Protein AF-A0A843GQR1-F1 (afdb_monomer)

Sequence (154 aa):
MKENNWTDETVDSLSNCAFISICCNSEIKKNYIEEVKHETDEHWFSKPHLNVLNVDFDDVTENVLETKYGQAIGITIEQAQQIVDFIMDRYSKGVENWYIHCRAGRSRSAACGQFLIGYLKQFTDDVKDNDFIKDKTNSLVLKKLLEAYNVSCT

Secondary structure (DSSP, 8-state):
-GGGT--TTTGGG-TTEEEEEEE--HHHHHHHHHHH-------S-SS--TTEEEEE--S-SSSEEEETTEEEEPPPHHHHHHHHHHHHHHHHTT--EEEEEETTSSSHHHHHHHHHHHHHTTT-S-----GGGTTT--HHHHHHHHHHHHHHT-

pLDDT: mean 87.8, std 10.93, range [56.12, 98.12]

Foldseek 3Di:
DVVVVDALVCPQVPLQEAEEEEFEDPQLQVQCCVPPVDDHQDGRYPDDHLRYHYDYFDLDLDQWDQDPSGIGGHDDLVNLLVLLCSLVVSVVSNHDHYHYDGPVRQELSLLSVVLSLVVVVVPDPPRDDDPSSPPHYNPNSNVSNVVSNVVVVD

Mean predicted aligned error: 5.2 Å

Radius of gyration: 15.58 Å; Cα contacts (8 Å, |Δi|>4): 235; chains: 1; bounding box: 34×42×42 Å

Solvent-accessible surface area (backbone atoms only — not comparable to full-atom values): 8784 Å² total; per-residue (Å²): 98,78,90,71,64,62,39,76,91,43,48,77,76,43,70,50,39,38,36,39,34,39,27,51,34,73,58,35,45,52,45,44,41,74,75,64,75,55,83,83,75,63,64,86,52,90,62,94,45,94,46,48,46,80,47,70,36,28,94,50,78,44,66,65,44,86,47,101,47,43,67,39,38,18,67,47,59,68,57,22,35,53,52,45,52,51,50,55,55,43,46,77,67,60,40,79,42,79,48,63,34,30,89,84,60,38,27,64,23,16,14,54,49,51,51,49,52,61,56,50,54,77,79,41,85,87,67,76,84,59,79,76,31,74,86,42,40,33,61,45,51,36,50,33,36,54,54,31,46,59,62,76,74,109

Structure (mmCIF, N/CA/C/O backbone):
data_AF-A0A843GQR1-F1
#
_entry.id   AF-A0A843GQR1-F1
#
loop_
_atom_site.g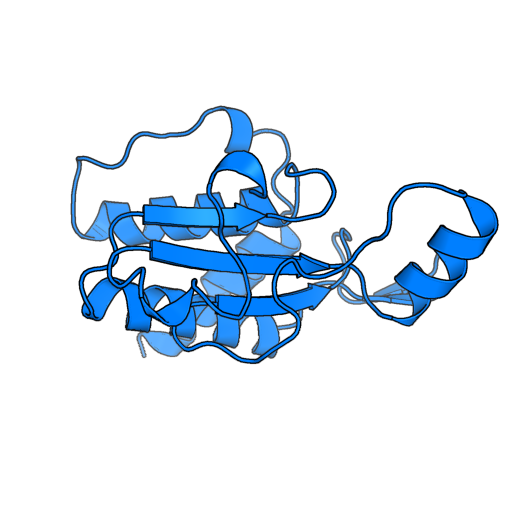roup_PDB
_atom_site.id
_atom_site.type_symbol
_atom_site.label_atom_id
_atom_site.label_alt_id
_atom_site.label_comp_id
_atom_site.label_asym_id
_atom_site.label_entity_id
_atom_site.label_seq_id
_atom_site.pdbx_PDB_ins_code
_atom_site.Cartn_x
_atom_site.Cartn_y
_atom_site.Cartn_z
_atom_site.occupancy
_atom_site.B_iso_or_equiv
_atom_site.auth_seq_id
_atom_site.auth_comp_id
_atom_site.auth_asym_id
_atom_site.auth_atom_id
_atom_site.pdbx_PDB_model_num
ATOM 1 N N . MET A 1 1 ? -5.327 -16.606 4.241 1.00 59.06 1 MET A N 1
ATOM 2 C CA . MET A 1 1 ? -6.425 -15.876 3.556 1.00 59.06 1 MET A CA 1
ATOM 3 C C . MET A 1 1 ? -7.581 -16.809 3.210 1.00 59.06 1 MET A C 1
ATOM 5 O O . MET A 1 1 ? -8.627 -16.658 3.822 1.00 59.06 1 MET A O 1
ATOM 9 N N . LYS A 1 2 ? -7.398 -17.825 2.342 1.00 58.09 2 LYS A N 1
ATOM 10 C CA . LYS A 1 2 ? -8.435 -18.852 2.073 1.00 58.09 2 LYS A CA 1
ATOM 11 C C . LYS A 1 2 ? -8.909 -19.579 3.339 1.00 58.09 2 LYS A C 1
ATOM 13 O O . LYS A 1 2 ? -10.094 -19.828 3.493 1.00 58.09 2 LYS A O 1
ATOM 18 N N . GLU A 1 3 ? -7.995 -19.818 4.276 1.00 70.12 3 GLU A N 1
ATOM 19 C CA . GLU A 1 3 ? -8.294 -20.408 5.592 1.00 70.12 3 GLU A CA 1
ATOM 20 C C . GLU A 1 3 ? -9.192 -19.526 6.479 1.00 70.12 3 GLU A C 1
ATOM 22 O O . GLU A 1 3 ? -9.879 -20.048 7.347 1.00 70.12 3 GLU A O 1
ATOM 27 N N . ASN A 1 4 ? -9.246 -18.212 6.222 1.00 79.81 4 ASN A N 1
ATOM 28 C CA . ASN A 1 4 ? -10.103 -17.266 6.947 1.00 79.81 4 ASN A CA 1
ATOM 29 C C . ASN A 1 4 ? -11.424 -16.968 6.211 1.00 79.81 4 ASN A C 1
ATOM 31 O O . ASN A 1 4 ? -12.201 -16.138 6.675 1.00 79.81 4 ASN A O 1
ATOM 35 N N . ASN A 1 5 ? -11.674 -17.600 5.055 1.00 86.06 5 ASN A N 1
ATOM 36 C CA . ASN A 1 5 ? -12.843 -17.351 4.202 1.00 86.06 5 ASN A CA 1
ATOM 37 C C . ASN A 1 5 ? -13.043 -15.864 3.821 1.00 86.06 5 ASN A C 1
ATOM 39 O O . ASN A 1 5 ? -14.172 -15.383 3.711 1.00 86.06 5 ASN A O 1
ATOM 43 N N . TRP A 1 6 ? -11.947 -15.117 3.645 1.00 90.75 6 TRP A N 1
ATOM 44 C CA . TRP A 1 6 ? -11.981 -13.734 3.160 1.00 90.75 6 TRP A CA 1
ATOM 45 C C . TRP A 1 6 ? -12.017 -13.731 1.632 1.00 90.75 6 TRP A C 1
ATOM 47 O O . TRP A 1 6 ? -11.072 -14.182 0.985 1.00 90.75 6 TRP A O 1
ATOM 57 N N . THR A 1 7 ? -13.135 -13.266 1.084 1.00 92.25 7 THR A N 1
ATOM 58 C CA . THR A 1 7 ? -13.494 -13.280 -0.343 1.00 92.25 7 THR A CA 1
ATOM 59 C C . THR A 1 7 ? -14.223 -11.984 -0.693 1.00 92.25 7 THR A C 1
ATOM 61 O O . THR A 1 7 ? -14.660 -11.276 0.218 1.00 92.25 7 THR A O 1
ATOM 64 N N . ASP A 1 8 ? -14.413 -11.700 -1.984 1.00 93.88 8 ASP A N 1
ATOM 65 C CA . ASP A 1 8 ? -15.230 -10.561 -2.428 1.00 93.88 8 ASP A CA 1
ATOM 66 C C . ASP A 1 8 ? -16.678 -10.642 -1.877 1.00 93.88 8 ASP A C 1
ATOM 68 O O . ASP A 1 8 ? -17.355 -9.635 -1.714 1.00 93.88 8 ASP A O 1
ATOM 72 N N . GLU A 1 9 ? -17.185 -11.833 -1.544 1.00 93.88 9 GLU A N 1
ATOM 73 C CA . GLU A 1 9 ? -18.537 -12.012 -0.997 1.00 93.88 9 GLU A CA 1
ATOM 74 C C . GLU A 1 9 ? -18.627 -11.776 0.518 1.00 93.88 9 GLU A C 1
ATOM 76 O O . GLU A 1 9 ? -19.720 -11.578 1.051 1.00 93.88 9 GLU A O 1
ATOM 81 N N . THR A 1 10 ? -17.502 -11.827 1.233 1.00 93.31 10 THR A N 1
ATOM 82 C CA . THR A 1 10 ? -17.482 -11.816 2.705 1.00 93.31 10 THR A CA 1
ATOM 83 C C . THR A 1 10 ? -16.795 -10.589 3.288 1.00 93.31 10 THR A C 1
ATOM 85 O O . THR A 1 10 ? -17.093 -10.217 4.424 1.00 93.31 10 THR A O 1
ATOM 88 N N . VAL A 1 11 ? -15.897 -9.941 2.545 1.00 94.12 11 VAL A N 1
ATOM 89 C CA . VAL A 1 11 ? -14.997 -8.919 3.092 1.00 94.12 11 VAL A CA 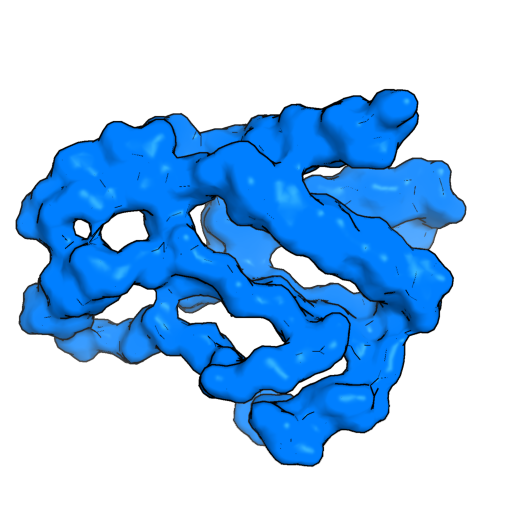1
ATOM 90 C C . VAL A 1 11 ? -15.723 -7.686 3.631 1.00 94.12 11 VAL A C 1
ATOM 92 O O . VAL A 1 11 ? -15.351 -7.202 4.698 1.00 94.12 11 VAL A O 1
ATOM 95 N N . ASP A 1 12 ? -16.816 -7.248 3.001 1.00 93.62 12 ASP A N 1
ATOM 96 C CA . ASP A 1 12 ? -17.591 -6.083 3.461 1.00 93.62 12 ASP A CA 1
ATOM 97 C C . ASP A 1 12 ? -18.255 -6.301 4.835 1.00 93.62 12 ASP A C 1
ATOM 99 O O . ASP A 1 12 ? -18.575 -5.340 5.534 1.00 93.62 12 ASP A O 1
ATOM 103 N N . SER A 1 13 ? -18.442 -7.558 5.259 1.00 92.50 13 SER A N 1
ATOM 104 C CA . SER A 1 13 ? -18.972 -7.886 6.592 1.00 92.50 13 SER A CA 1
ATOM 105 C C . SER A 1 13 ? -17.933 -7.746 7.714 1.00 92.50 13 SER A C 1
ATOM 107 O O . SER A 1 13 ? -18.288 -7.708 8.892 1.00 92.50 13 SER A O 1
ATOM 109 N N . LEU A 1 14 ? -16.646 -7.640 7.367 1.00 92.19 14 LEU A N 1
ATOM 110 C CA . LEU A 1 14 ? -15.534 -7.521 8.308 1.00 92.19 14 LEU A CA 1
ATOM 111 C C . LEU A 1 14 ? -15.312 -6.053 8.691 1.00 92.19 14 LEU A C 1
ATOM 113 O O . LEU A 1 14 ? -14.300 -5.446 8.339 1.00 92.19 14 LEU A O 1
ATOM 117 N N . SER A 1 15 ? -16.263 -5.470 9.420 1.00 89.06 15 SER A N 1
ATOM 118 C CA . SER A 1 15 ? -16.263 -4.035 9.743 1.00 89.06 15 SER A CA 1
ATOM 119 C C . SER A 1 15 ? -15.072 -3.573 10.591 1.00 89.06 15 SER A C 1
ATOM 121 O O . SER A 1 15 ? -14.743 -2.392 10.564 1.00 89.06 15 SER A O 1
ATOM 123 N N . ASN A 1 16 ? -14.421 -4.484 11.324 1.00 93.06 16 ASN A N 1
ATOM 124 C CA . ASN A 1 16 ? -13.235 -4.195 12.142 1.00 93.06 16 ASN A CA 1
ATOM 125 C C . ASN A 1 16 ? -11.902 -4.533 11.434 1.00 93.06 16 ASN A C 1
ATOM 127 O O . ASN A 1 16 ? -10.852 -4.624 12.074 1.00 93.06 16 ASN A O 1
ATOM 131 N N . CYS A 1 17 ? -11.936 -4.780 10.122 1.00 94.56 17 CYS A N 1
ATOM 132 C CA . CYS A 1 17 ? -10.756 -5.109 9.328 1.00 94.56 17 CYS A CA 1
ATOM 133 C C . CYS A 1 17 ? -10.613 -4.146 8.150 1.00 94.56 17 CYS A C 1
ATOM 135 O O . CYS A 1 17 ? -11.608 -3.821 7.506 1.00 94.56 17 CYS A O 1
ATOM 137 N N . ALA A 1 18 ? -9.379 -3.769 7.818 1.00 96.44 18 ALA A N 1
ATOM 138 C CA . ALA A 1 18 ? -9.041 -3.111 6.559 1.00 96.44 18 ALA A CA 1
ATOM 139 C C . ALA A 1 18 ? -7.870 -3.807 5.860 1.00 96.44 18 ALA A C 1
ATOM 141 O O . ALA A 1 18 ? -6.948 -4.324 6.500 1.00 96.44 18 ALA A O 1
ATOM 142 N N . PHE A 1 19 ? -7.908 -3.794 4.530 1.00 95.88 19 PHE A N 1
ATOM 143 C CA . PHE A 1 19 ? -6.967 -4.497 3.669 1.00 95.88 19 PHE A CA 1
ATOM 144 C C . PHE A 1 19 ? -6.308 -3.525 2.693 1.00 95.88 19 PHE A C 1
ATOM 146 O O . PHE A 1 19 ? -6.995 -2.747 2.039 1.00 95.88 19 PHE A O 1
ATOM 153 N N . ILE A 1 20 ? -4.984 -3.597 2.563 1.00 96.50 20 ILE A N 1
ATOM 154 C CA . ILE A 1 20 ? -4.231 -2.888 1.522 1.00 96.50 20 ILE A CA 1
ATOM 155 C C . ILE A 1 20 ? -3.482 -3.934 0.700 1.00 96.50 20 ILE A C 1
ATOM 157 O O . ILE A 1 20 ? -2.617 -4.649 1.216 1.00 96.50 20 ILE A O 1
ATOM 161 N N . SER A 1 21 ? -3.835 -4.023 -0.577 1.00 94.75 21 SER A N 1
ATOM 162 C CA . SER A 1 21 ? -3.296 -4.972 -1.539 1.00 94.75 21 SER A CA 1
ATOM 163 C C . SER A 1 21 ? -2.405 -4.268 -2.546 1.00 94.75 21 SER A C 1
ATOM 165 O O . SER A 1 21 ? -2.873 -3.416 -3.298 1.00 94.75 21 SER A O 1
ATOM 167 N N . ILE A 1 22 ? -1.121 -4.629 -2.556 1.00 94.94 22 ILE A N 1
ATOM 168 C CA . ILE A 1 22 ? -0.116 -4.007 -3.418 1.00 94.94 22 ILE A CA 1
ATOM 169 C C . ILE A 1 22 ? 0.404 -5.020 -4.436 1.00 94.94 22 ILE A C 1
ATOM 171 O O . ILE A 1 22 ? 1.093 -5.978 -4.063 1.00 94.94 22 ILE A O 1
ATOM 175 N N . CYS A 1 23 ? 0.152 -4.762 -5.715 1.00 93.38 23 CYS A N 1
ATOM 176 C CA . CYS A 1 23 ? 0.695 -5.540 -6.824 1.00 93.38 23 CYS A CA 1
ATOM 177 C C . CYS A 1 23 ? 1.650 -4.699 -7.681 1.00 93.38 23 CYS A C 1
ATOM 179 O O . CYS A 1 23 ? 1.771 -3.487 -7.522 1.00 93.38 23 CYS A O 1
ATOM 181 N N . CYS A 1 24 ? 2.447 -5.368 -8.507 1.00 91.00 24 CYS A N 1
ATOM 182 C CA . CYS A 1 24 ? 3.279 -4.747 -9.531 1.00 91.00 24 CYS A CA 1
ATOM 183 C C . CYS A 1 24 ? 2.411 -4.150 -10.641 1.00 91.00 24 CYS A C 1
ATOM 185 O O . CYS A 1 24 ? 1.276 -4.583 -10.871 1.00 91.00 24 CYS A O 1
ATOM 187 N N . ASN A 1 25 ? 2.986 -3.194 -11.369 1.00 90.19 25 ASN A N 1
ATOM 188 C CA . ASN A 1 25 ? 2.306 -2.582 -12.502 1.00 90.19 25 ASN A CA 1
ATOM 189 C C . ASN A 1 25 ? 2.017 -3.622 -13.607 1.00 90.19 25 ASN A C 1
ATOM 191 O O . ASN A 1 25 ? 2.645 -4.682 -13.668 1.00 90.19 25 ASN A O 1
ATOM 195 N N . SER A 1 26 ? 1.068 -3.324 -14.497 1.00 86.50 26 SER A N 1
ATOM 196 C CA . SER A 1 26 ? 0.604 -4.263 -15.527 1.00 86.50 26 SER A CA 1
ATOM 197 C C . SER A 1 26 ? 1.687 -4.704 -16.523 1.00 86.50 26 SER A C 1
ATOM 199 O O . SER A 1 26 ? 1.668 -5.856 -16.962 1.00 86.50 26 SER A O 1
ATOM 201 N N . GLU A 1 27 ? 2.638 -3.832 -16.859 1.00 86.75 27 GLU A N 1
ATOM 202 C CA . GLU A 1 27 ? 3.750 -4.122 -17.769 1.00 86.75 27 GLU A CA 1
ATOM 203 C C . GLU A 1 27 ? 4.737 -5.111 -17.139 1.00 86.75 27 GLU A C 1
ATOM 205 O O . GLU A 1 27 ? 4.978 -6.189 -17.692 1.00 86.75 27 GLU A O 1
ATOM 210 N N . ILE A 1 28 ? 5.231 -4.797 -15.937 1.00 87.38 28 ILE A N 1
ATOM 211 C CA . ILE A 1 28 ? 6.120 -5.677 -15.172 1.00 87.38 28 ILE A CA 1
ATOM 212 C C . ILE A 1 28 ? 5.424 -7.001 -14.870 1.00 87.38 28 ILE A C 1
ATOM 214 O O . ILE A 1 28 ? 6.022 -8.060 -15.051 1.00 87.38 28 ILE A O 1
ATOM 218 N N . LYS A 1 29 ? 4.153 -6.967 -14.454 1.00 85.25 29 LYS A N 1
ATOM 219 C CA . LYS A 1 29 ? 3.357 -8.163 -14.155 1.00 85.25 29 LYS A CA 1
ATOM 220 C C . LYS A 1 29 ? 3.304 -9.103 -15.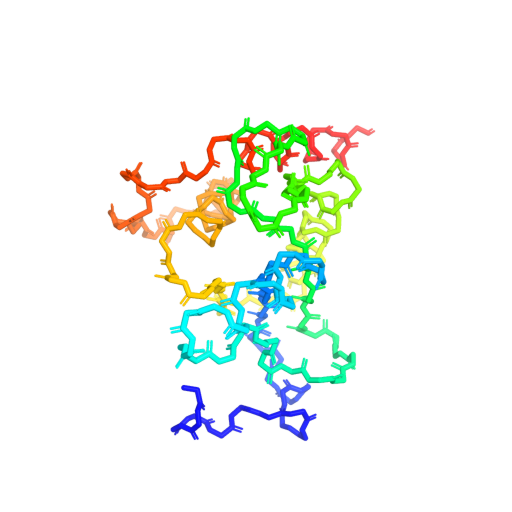356 1.00 85.25 29 LYS A C 1
ATOM 222 O O . LYS A 1 29 ? 3.600 -10.286 -15.206 1.00 85.25 29 LYS A O 1
ATOM 227 N N . LYS A 1 30 ? 3.000 -8.583 -16.548 1.00 82.81 30 LYS A N 1
ATOM 228 C CA . LYS A 1 30 ? 2.942 -9.380 -17.778 1.00 82.81 30 LYS A CA 1
ATOM 229 C C . LYS A 1 30 ? 4.296 -10.018 -18.106 1.00 82.81 30 LYS A C 1
ATOM 231 O O . LYS A 1 30 ? 4.388 -11.239 -18.218 1.00 82.81 30 LYS A O 1
ATOM 236 N N . ASN A 1 31 ? 5.347 -9.208 -18.199 1.00 80.75 31 ASN A N 1
ATOM 237 C CA . ASN A 1 31 ? 6.655 -9.666 -18.674 1.00 80.75 31 ASN A CA 1
ATOM 238 C C . ASN A 1 31 ? 7.363 -10.578 -17.657 1.00 80.75 31 ASN A C 1
ATOM 240 O O . ASN A 1 31 ? 8.037 -11.540 -18.025 1.00 80.75 31 ASN A O 1
ATOM 244 N N . TYR A 1 32 ? 7.178 -10.320 -16.360 1.00 74.44 32 TYR A N 1
ATOM 245 C CA . TYR A 1 32 ? 7.739 -11.150 -15.299 1.00 74.44 32 TYR A CA 1
ATOM 246 C C . TYR A 1 32 ? 7.038 -12.514 -15.195 1.00 74.44 32 TYR A C 1
ATOM 248 O O . TYR A 1 32 ? 7.709 -13.528 -15.002 1.00 74.44 32 TYR A O 1
ATOM 256 N N . ILE A 1 33 ? 5.705 -12.571 -15.330 1.00 69.44 33 ILE A N 1
ATOM 257 C CA . ILE A 1 33 ? 4.951 -13.839 -15.300 1.00 69.44 33 ILE A CA 1
ATOM 258 C C . ILE A 1 33 ? 5.358 -14.737 -16.475 1.00 69.44 33 ILE A C 1
ATOM 260 O O . ILE A 1 33 ? 5.580 -15.935 -16.277 1.00 69.44 33 ILE A O 1
ATOM 264 N N . GLU A 1 34 ? 5.507 -14.161 -17.671 1.00 65.50 34 GLU A N 1
ATOM 265 C CA . GLU A 1 34 ? 5.909 -14.889 -18.879 1.00 65.50 34 GLU A CA 1
ATOM 266 C C . GLU A 1 34 ? 7.311 -15.520 -18.750 1.00 65.50 34 GLU A C 1
ATOM 268 O O . GLU A 1 34 ? 7.503 -16.671 -19.150 1.00 65.50 34 GLU A O 1
ATOM 273 N N . GLU A 1 35 ? 8.281 -14.822 -18.142 1.00 62.50 35 GLU A N 1
ATOM 274 C CA . GLU A 1 35 ? 9.659 -15.325 -18.000 1.00 62.50 35 GLU A CA 1
ATOM 275 C C . GLU A 1 35 ? 9.849 -16.245 -16.779 1.00 62.50 35 GLU A C 1
ATOM 277 O O . GLU A 1 35 ? 10.576 -17.238 -16.854 1.00 62.50 35 GLU A O 1
ATOM 282 N N . VAL A 1 36 ? 9.214 -15.935 -15.642 1.00 62.47 36 VAL A N 1
ATOM 283 C CA . VAL A 1 36 ? 9.578 -16.519 -14.337 1.00 62.47 36 VAL A CA 1
ATOM 284 C C . VAL A 1 36 ? 8.645 -17.662 -13.900 1.00 62.47 36 VAL A C 1
ATOM 286 O O . VAL A 1 36 ? 8.973 -18.370 -12.952 1.00 62.47 36 VAL A O 1
ATOM 289 N N . LYS A 1 37 ? 7.519 -17.913 -14.595 1.00 57.69 37 LYS A N 1
ATOM 290 C CA . LYS A 1 37 ? 6.572 -19.033 -14.334 1.00 57.69 37 LYS A CA 1
ATOM 291 C C . LYS A 1 37 ? 6.159 -19.213 -12.858 1.00 57.69 37 LYS A C 1
ATOM 293 O O . LYS A 1 37 ? 5.810 -20.316 -12.437 1.00 57.69 37 LYS A O 1
ATOM 298 N N . HIS A 1 38 ? 6.220 -18.153 -12.058 1.00 57.75 38 HIS A N 1
ATOM 299 C CA . HIS A 1 38 ? 5.878 -18.171 -10.637 1.00 57.75 38 HIS A CA 1
ATOM 300 C C . HIS A 1 38 ? 4.494 -17.555 -10.393 1.00 57.75 38 HIS A C 1
ATOM 302 O O . HIS A 1 38 ? 3.971 -16.860 -11.259 1.00 57.75 38 HIS A O 1
ATOM 308 N N . GLU A 1 39 ? 3.931 -17.836 -9.208 1.00 63.09 39 GLU A N 1
ATOM 309 C CA . GLU A 1 39 ? 2.594 -17.429 -8.740 1.00 63.09 39 GLU A CA 1
ATOM 310 C C . GLU A 1 39 ? 2.172 -16.020 -9.165 1.00 63.09 39 GLU A C 1
ATOM 312 O O . GLU A 1 39 ? 2.982 -15.082 -9.165 1.00 63.09 39 GLU A O 1
ATOM 317 N N . THR A 1 40 ? 0.881 -15.911 -9.485 1.00 69.94 40 THR A N 1
ATOM 318 C CA . THR A 1 40 ? 0.221 -14.702 -9.964 1.00 69.94 40 THR A CA 1
ATOM 319 C C . THR A 1 40 ? 0.399 -13.553 -8.973 1.00 69.94 40 THR A C 1
ATOM 321 O O . THR A 1 40 ? 0.197 -13.690 -7.767 1.00 69.94 40 THR A O 1
ATOM 324 N N . ASP A 1 41 ? 0.812 -12.398 -9.489 1.00 81.94 41 ASP A N 1
ATOM 325 C CA . ASP A 1 41 ? 0.828 -11.143 -8.743 1.00 81.94 41 ASP A CA 1
ATOM 326 C C . ASP A 1 41 ? -0.547 -10.478 -8.868 1.00 81.94 41 ASP A C 1
ATOM 328 O O . ASP A 1 41 ? -0.743 -9.524 -9.617 1.00 81.94 41 ASP A O 1
ATOM 332 N N . GLU A 1 42 ? -1.542 -11.056 -8.208 1.00 87.88 42 GLU A N 1
ATOM 333 C CA . GLU A 1 42 ? -2.932 -10.604 -8.270 1.00 87.88 42 GLU A CA 1
ATOM 334 C C . GLU A 1 42 ? -3.396 -10.053 -6.926 1.00 87.88 42 GLU A C 1
ATOM 336 O O . 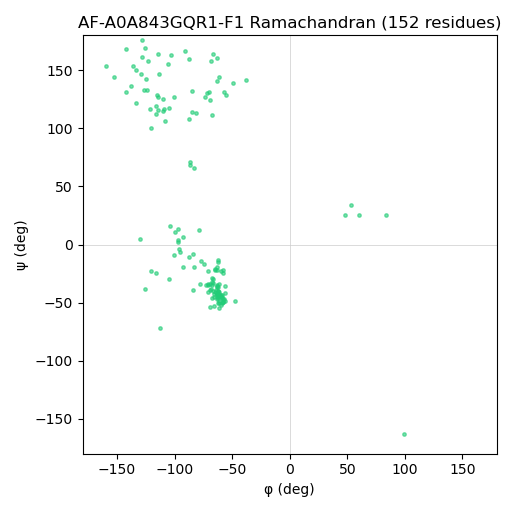GLU A 1 42 ? -2.998 -10.531 -5.857 1.00 87.88 42 GLU A O 1
ATOM 341 N N . HIS A 1 43 ? -4.269 -9.048 -6.991 1.00 91.25 43 HIS A N 1
ATOM 342 C CA . HIS A 1 43 ? -4.965 -8.571 -5.809 1.00 91.25 43 HIS A CA 1
ATOM 343 C C . HIS A 1 43 ? -5.821 -9.688 -5.222 1.00 91.25 43 HIS A C 1
ATOM 345 O O . HIS A 1 43 ? -6.415 -10.488 -5.944 1.00 91.25 43 HIS A O 1
ATOM 351 N N . TRP A 1 44 ? -5.911 -9.726 -3.894 1.00 86.56 44 TRP A N 1
ATOM 352 C CA . TRP A 1 44 ? -6.728 -10.727 -3.207 1.00 86.56 44 TRP A CA 1
ATOM 353 C C . TRP A 1 44 ? -8.225 -10.562 -3.453 1.00 86.56 44 TRP A C 1
ATOM 355 O O . TRP A 1 44 ? -8.949 -11.555 -3.434 1.00 86.56 44 TRP A O 1
ATOM 365 N N . PHE A 1 45 ? -8.661 -9.325 -3.673 1.00 91.56 45 PHE A N 1
ATOM 366 C CA . PHE A 1 45 ? -10.043 -8.965 -3.954 1.00 91.56 45 PHE A CA 1
ATOM 367 C C . PHE A 1 45 ? -10.110 -8.395 -5.361 1.00 91.56 45 PHE A C 1
ATOM 369 O O . PHE A 1 45 ? -9.323 -7.515 -5.722 1.00 91.56 45 PHE A O 1
ATOM 376 N N . SER A 1 46 ? -11.022 -8.932 -6.161 1.00 90.88 46 SER A N 1
ATOM 377 C CA . SER A 1 46 ? -11.182 -8.554 -7.564 1.00 90.88 46 SER A CA 1
ATOM 378 C C . SER A 1 46 ? -12.212 -7.442 -7.749 1.00 90.88 46 SER A C 1
ATOM 380 O O . SER A 1 46 ? -12.213 -6.764 -8.779 1.00 90.88 46 SER A O 1
ATOM 382 N N . LYS A 1 47 ? -13.081 -7.239 -6.753 1.00 93.38 47 LYS A N 1
ATOM 383 C CA . LYS A 1 47 ? -14.135 -6.228 -6.761 1.00 93.38 47 LYS A CA 1
ATOM 384 C C . LYS A 1 47 ? -13.771 -5.065 -5.827 1.00 93.38 47 LYS A C 1
ATOM 386 O O . LYS A 1 47 ? -12.971 -5.222 -4.905 1.00 93.38 47 LYS A O 1
ATOM 391 N N . PRO A 1 48 ? -14.328 -3.866 -6.067 1.00 93.75 48 PRO A N 1
ATOM 392 C CA . PRO A 1 48 ? -14.170 -2.752 -5.143 1.00 93.75 48 PRO A CA 1
ATOM 393 C C . PRO A 1 48 ? -14.962 -3.006 -3.851 1.00 93.75 48 PRO A C 1
ATOM 395 O O . PRO A 1 48 ? -16.154 -3.302 -3.910 1.00 93.75 48 PRO A O 1
ATOM 398 N N . HIS A 1 49 ? -14.311 -2.817 -2.701 1.00 95.88 49 HIS A N 1
ATOM 399 C CA . HIS A 1 49 ? -14.898 -2.971 -1.365 1.00 95.88 49 HIS A CA 1
ATOM 400 C C . HIS A 1 49 ? -14.534 -1.790 -0.474 1.00 95.88 49 HIS A C 1
ATOM 402 O O . HIS A 1 49 ? -13.466 -1.198 -0.612 1.00 95.88 49 HIS A O 1
ATOM 408 N N . LEU A 1 50 ? -15.408 -1.442 0.473 1.00 94.44 50 LEU A N 1
ATOM 409 C CA . LEU A 1 50 ? -15.202 -0.249 1.304 1.00 94.44 50 LEU A CA 1
ATOM 410 C C . LEU A 1 50 ? -14.003 -0.379 2.246 1.00 94.44 50 LEU A C 1
ATOM 412 O O . LEU A 1 50 ? -13.413 0.630 2.629 1.00 94.44 50 LEU A O 1
ATOM 416 N N . ASN A 1 51 ? -13.678 -1.600 2.661 1.00 96.56 51 ASN A N 1
ATOM 417 C CA . ASN A 1 51 ? -12.572 -1.908 3.558 1.00 96.56 51 ASN A CA 1
ATOM 418 C C . ASN A 1 51 ? -11.362 -2.521 2.839 1.00 96.56 51 ASN A C 1
ATOM 420 O O . ASN A 1 51 ? -10.475 -3.058 3.502 1.00 96.56 51 ASN A O 1
ATOM 424 N N . VAL A 1 52 ? -11.290 -2.405 1.511 1.00 96.88 52 VAL A N 1
ATOM 425 C CA . VAL A 1 52 ? -10.156 -2.876 0.712 1.00 96.88 52 VAL A CA 1
ATOM 426 C C . VAL A 1 52 ? -9.638 -1.748 -0.169 1.00 96.88 52 VAL A C 1
ATOM 428 O O . VAL A 1 52 ? -10.401 -1.106 -0.885 1.00 96.88 52 VAL A O 1
ATOM 431 N N . LEU A 1 53 ? -8.322 -1.558 -0.171 1.00 97.75 53 LEU A N 1
ATOM 432 C CA . LEU A 1 53 ? -7.621 -0.717 -1.130 1.00 97.75 53 LEU A CA 1
ATOM 433 C C . LEU A 1 53 ? -6.669 -1.571 -1.972 1.00 97.75 53 LEU A C 1
ATOM 435 O O . LEU A 1 53 ? -5.726 -2.157 -1.444 1.00 97.75 53 LEU A O 1
ATOM 439 N N . ASN A 1 54 ? -6.888 -1.590 -3.284 1.00 96.69 54 ASN A N 1
ATOM 440 C CA . ASN A 1 54 ? -5.983 -2.190 -4.263 1.00 96.69 54 ASN A CA 1
ATOM 441 C C . ASN A 1 54 ? -5.147 -1.086 -4.923 1.00 96.69 54 ASN A C 1
ATOM 443 O O . ASN A 1 54 ? -5.712 -0.115 -5.426 1.00 96.69 54 ASN A O 1
ATOM 447 N N . VAL A 1 55 ? -3.819 -1.224 -4.925 1.00 96.19 55 VAL A N 1
ATOM 448 C CA . VAL A 1 55 ? -2.893 -0.253 -5.532 1.00 96.19 55 VAL A CA 1
ATOM 449 C C . VAL A 1 55 ? -1.781 -0.979 -6.286 1.00 96.19 55 VAL A C 1
ATOM 451 O O . VAL A 1 55 ? -1.184 -1.917 -5.762 1.00 96.19 55 VAL A O 1
ATOM 454 N N . ASP A 1 56 ? -1.457 -0.505 -7.488 1.00 95.62 56 ASP A N 1
ATOM 455 C CA . ASP A 1 56 ? -0.420 -1.091 -8.341 1.00 95.62 56 ASP A CA 1
ATOM 456 C C . ASP A 1 56 ? 0.809 -0.182 -8.453 1.00 95.62 56 ASP A C 1
ATOM 458 O O . ASP A 1 56 ? 0.739 0.903 -9.027 1.00 95.62 56 ASP A O 1
ATOM 46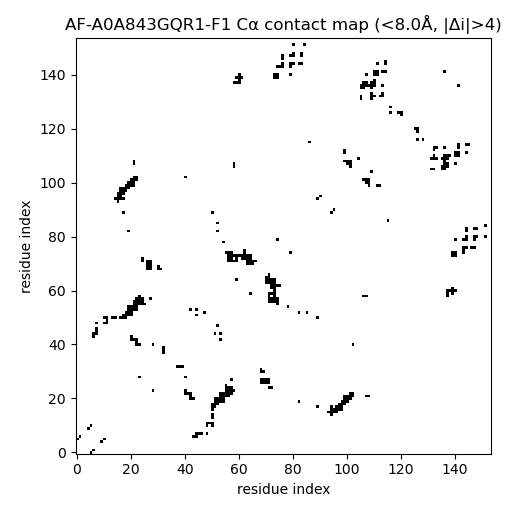2 N N . PHE A 1 57 ? 1.950 -0.630 -7.936 1.00 95.50 57 PHE A N 1
ATOM 463 C CA . PHE A 1 57 ? 3.260 -0.009 -8.153 1.00 95.50 57 PHE A CA 1
ATOM 464 C C . PHE A 1 57 ? 4.390 -1.002 -7.857 1.00 95.50 57 PHE A C 1
ATOM 466 O O . PHE A 1 57 ? 4.255 -1.934 -7.053 1.00 95.50 57 PHE A O 1
ATOM 473 N N . ASP A 1 58 ? 5.542 -0.801 -8.484 1.00 93.88 58 ASP A N 1
ATOM 474 C CA . ASP A 1 58 ? 6.667 -1.724 -8.399 1.00 93.88 58 ASP A CA 1
ATOM 475 C C . ASP A 1 58 ? 7.582 -1.450 -7.216 1.00 93.88 58 ASP A C 1
ATOM 477 O O . ASP A 1 58 ? 7.629 -0.370 -6.624 1.00 93.88 58 ASP A O 1
ATOM 481 N N . ASP A 1 59 ? 8.335 -2.485 -6.862 1.00 92.19 59 ASP A N 1
ATOM 482 C CA . ASP A 1 59 ? 9.281 -2.449 -5.759 1.00 92.19 59 ASP A CA 1
ATOM 483 C C . ASP A 1 59 ? 10.621 -1.844 -6.191 1.00 92.19 59 ASP A C 1
ATOM 485 O O . ASP A 1 59 ? 11.643 -2.523 -6.262 1.00 92.19 59 ASP A O 1
ATOM 489 N N . VAL A 1 60 ? 10.588 -0.557 -6.527 1.00 93.00 60 VAL A N 1
ATOM 490 C CA . VAL A 1 60 ? 11.752 0.227 -6.950 1.00 93.00 60 VAL A CA 1
ATOM 491 C C . VAL A 1 60 ? 11.941 1.441 -6.046 1.00 93.00 60 VAL A C 1
ATOM 493 O O . VAL A 1 60 ? 11.014 1.879 -5.364 1.00 93.00 60 VAL A O 1
ATOM 496 N N . THR A 1 61 ? 13.161 1.973 -6.005 1.00 91.62 61 THR A N 1
ATOM 497 C CA . THR A 1 61 ? 13.533 3.131 -5.171 1.00 91.62 61 THR A CA 1
ATOM 498 C C . THR A 1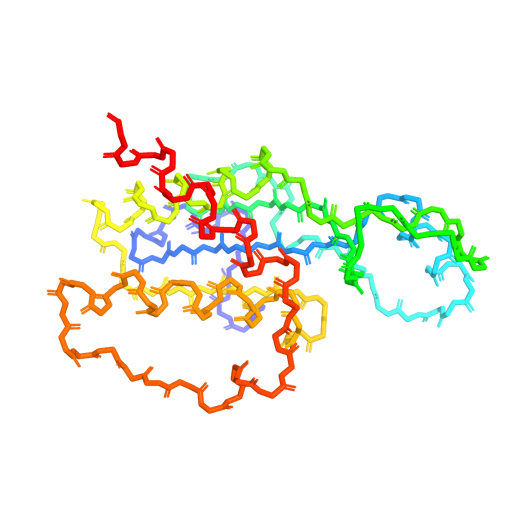 61 ? 13.504 4.457 -5.931 1.00 91.62 61 THR A C 1
ATOM 500 O O . THR A 1 61 ? 13.862 5.496 -5.381 1.00 91.62 61 THR A O 1
ATOM 503 N N . GLU A 1 62 ? 13.077 4.433 -7.191 1.00 93.38 62 GLU A N 1
ATOM 504 C CA . GLU A 1 62 ? 13.003 5.580 -8.096 1.00 93.38 62 GLU A CA 1
ATOM 505 C C . GLU A 1 62 ? 11.597 5.667 -8.705 1.00 93.38 62 GLU A C 1
ATOM 507 O O . GLU A 1 62 ? 10.842 4.699 -8.671 1.00 93.38 62 GLU A O 1
ATOM 512 N N . ASN A 1 63 ? 11.218 6.827 -9.252 1.00 94.06 63 ASN A N 1
ATOM 513 C CA . ASN A 1 63 ? 9.885 6.989 -9.852 1.00 94.06 63 ASN A CA 1
ATOM 514 C C . ASN A 1 63 ? 9.681 6.057 -11.050 1.00 94.06 63 ASN A C 1
ATOM 516 O O . ASN A 1 63 ? 8.598 5.511 -11.231 1.00 94.06 63 ASN A O 1
ATOM 520 N N . VAL A 1 64 ? 10.724 5.902 -11.862 1.00 95.25 64 VAL A N 1
ATOM 521 C CA . VAL A 1 64 ? 10.733 5.076 -13.063 1.00 95.25 64 VAL A CA 1
ATOM 522 C C . VAL A 1 64 ? 12.099 4.412 -13.156 1.00 95.25 64 VAL A C 1
ATOM 524 O O . VAL A 1 64 ? 13.115 5.092 -13.018 1.00 95.25 64 VAL A O 1
ATOM 527 N N . LEU A 1 65 ? 12.118 3.103 -13.387 1.00 93.81 65 LEU A N 1
ATOM 528 C CA . LEU A 1 65 ? 13.326 2.314 -13.582 1.00 93.81 65 LEU A CA 1
ATOM 529 C C . LEU A 1 65 ? 13.145 1.402 -14.795 1.00 93.81 65 LEU A C 1
ATOM 531 O O . LEU A 1 65 ? 12.257 0.553 -14.822 1.00 93.81 65 LEU A O 1
ATOM 535 N N . GLU A 1 66 ? 14.024 1.541 -15.781 1.00 93.75 66 GLU A N 1
ATOM 536 C CA . GLU A 1 66 ? 14.066 0.628 -16.921 1.00 93.75 66 GLU A CA 1
ATOM 537 C C . GLU A 1 66 ? 14.670 -0.714 -16.496 1.00 93.75 66 GLU A C 1
ATOM 539 O O . GLU A 1 66 ? 15.769 -0.778 -15.937 1.00 93.75 66 GLU A O 1
ATOM 544 N N . THR A 1 67 ? 13.958 -1.805 -16.765 1.00 88.31 67 THR A N 1
ATOM 545 C CA . THR A 1 67 ? 14.396 -3.164 -16.433 1.00 88.31 67 THR A CA 1
ATOM 546 C C . THR A 1 67 ? 14.379 -4.051 -17.673 1.00 88.31 67 THR A C 1
ATOM 548 O O . THR A 1 67 ? 13.786 -3.721 -18.698 1.00 88.31 67 THR A O 1
ATOM 551 N N . LYS A 1 68 ? 14.963 -5.250 -17.576 1.00 86.56 68 LYS A N 1
ATOM 552 C CA . LYS A 1 68 ? 14.821 -6.258 -18.641 1.00 86.56 68 LYS A CA 1
ATOM 553 C C . LYS A 1 68 ? 13.371 -6.723 -18.864 1.00 86.56 68 LYS A C 1
ATOM 555 O O . LYS A 1 68 ? 13.092 -7.338 -19.884 1.00 86.56 68 LYS A O 1
ATOM 560 N N . TYR A 1 69 ? 12.477 -6.431 -17.919 1.00 84.69 69 TYR A N 1
ATOM 561 C CA . TYR A 1 69 ? 11.052 -6.756 -17.954 1.00 84.69 69 TYR A CA 1
ATOM 562 C C . TYR A 1 69 ? 10.182 -5.565 -18.374 1.00 84.69 69 TYR A C 1
ATOM 564 O O . TYR A 1 69 ? 8.966 -5.643 -18.244 1.00 84.69 69 TYR A O 1
ATOM 572 N N . GLY A 1 70 ? 10.779 -4.472 -18.855 1.00 88.38 70 GLY A N 1
ATOM 573 C CA . GLY A 1 70 ? 10.073 -3.232 -19.172 1.00 88.38 70 GLY A CA 1
ATOM 574 C C . GLY A 1 70 ? 10.202 -2.184 -18.073 1.00 88.38 70 GLY A C 1
ATOM 575 O O . GLY A 1 70 ? 11.083 -2.271 -17.204 1.00 88.38 70 GLY A O 1
ATOM 576 N N . GLN A 1 71 ? 9.326 -1.188 -18.127 1.00 92.94 71 GLN A N 1
ATOM 577 C CA . GLN A 1 71 ? 9.377 -0.032 -17.247 1.00 92.94 71 GLN A CA 1
ATOM 578 C C . GLN A 1 71 ? 8.745 -0.341 -15.881 1.00 92.94 71 GLN A C 1
ATOM 580 O O . GLN A 1 71 ? 7.537 -0.551 -15.757 1.00 92.94 71 GLN A O 1
ATOM 585 N N . ALA A 1 72 ? 9.568 -0.351 -14.832 1.00 93.06 72 ALA A N 1
ATOM 586 C CA . ALA A 1 72 ? 9.101 -0.419 -13.454 1.00 93.06 72 ALA A CA 1
ATOM 587 C C . ALA A 1 72 ? 8.765 0.991 -12.953 1.00 93.06 72 ALA A C 1
ATOM 589 O O . ALA A 1 72 ? 9.551 1.925 -13.109 1.00 93.06 72 ALA A O 1
ATOM 590 N N . ILE A 1 73 ? 7.599 1.137 -12.337 1.00 95.31 73 ILE A N 1
ATOM 591 C CA . ILE A 1 73 ? 7.026 2.403 -11.894 1.00 95.31 73 ILE A CA 1
ATOM 592 C C . ILE A 1 73 ? 6.925 2.355 -10.374 1.00 95.31 73 ILE A C 1
ATOM 594 O O . ILE A 1 73 ? 6.158 1.576 -9.809 1.00 95.31 73 ILE A O 1
ATOM 598 N N . GLY A 1 74 ? 7.717 3.189 -9.704 1.00 95.69 74 GLY A N 1
ATOM 599 C CA . GLY A 1 74 ? 7.619 3.365 -8.261 1.00 95.69 74 GLY A CA 1
ATOM 600 C C . GLY A 1 74 ? 6.297 4.021 -7.872 1.00 95.69 74 GLY A C 1
ATOM 601 O O . GLY A 1 74 ? 5.615 4.624 -8.699 1.00 95.69 74 GLY A O 1
ATOM 602 N N . ILE A 1 75 ? 5.946 3.941 -6.588 1.00 97.88 75 ILE A N 1
ATOM 603 C CA . ILE A 1 75 ? 4.736 4.584 -6.059 1.00 97.88 75 ILE A CA 1
ATOM 604 C C . ILE A 1 75 ? 4.650 6.054 -6.500 1.00 97.88 75 ILE A C 1
ATOM 606 O O . ILE A 1 75 ? 5.650 6.771 -6.495 1.00 97.88 75 ILE A O 1
ATOM 610 N N . THR A 1 76 ? 3.470 6.530 -6.875 1.00 97.19 76 THR A N 1
ATOM 611 C CA . THR A 1 76 ? 3.209 7.950 -7.184 1.00 97.19 76 THR A CA 1
ATOM 612 C C . THR A 1 76 ? 2.743 8.715 -5.943 1.00 97.19 76 THR A C 1
ATOM 614 O O . THR A 1 76 ? 2.429 8.109 -4.918 1.00 97.19 76 THR A O 1
ATOM 617 N N . ILE A 1 77 ? 2.725 10.052 -5.989 1.00 97.00 77 ILE A N 1
ATOM 618 C CA . ILE A 1 77 ? 2.218 10.825 -4.842 1.00 97.00 77 ILE A CA 1
ATOM 619 C C . ILE A 1 77 ? 0.703 10.638 -4.691 1.00 97.00 77 ILE A C 1
ATOM 621 O O . ILE A 1 77 ? 0.206 10.531 -3.578 1.00 97.00 77 ILE A O 1
ATOM 625 N N . GLU A 1 78 ? -0.017 10.480 -5.799 1.00 97.00 78 GLU A N 1
ATOM 626 C CA . GLU A 1 78 ? -1.456 10.228 -5.836 1.00 97.00 78 GLU A CA 1
ATOM 627 C C . GLU A 1 78 ? -1.804 8.870 -5.215 1.00 97.00 78 GLU A C 1
ATOM 629 O O . GLU A 1 78 ? -2.754 8.757 -4.446 1.00 97.00 78 GLU A O 1
ATOM 634 N N . GLN A 1 79 ? -1.011 7.834 -5.492 1.00 97.69 79 GLN A N 1
ATOM 635 C CA . GLN A 1 79 ? -1.176 6.522 -4.857 1.00 97.69 79 GLN A CA 1
ATOM 636 C C . GLN A 1 79 ? -0.831 6.553 -3.368 1.00 97.69 79 GLN A C 1
ATOM 638 O O . GLN A 1 79 ? -1.510 5.918 -2.564 1.00 97.69 79 GLN A O 1
ATOM 643 N N . ALA A 1 80 ? 0.206 7.300 -2.982 1.00 98.00 80 ALA A N 1
ATOM 644 C CA . ALA A 1 80 ? 0.507 7.513 -1.571 1.00 98.00 80 ALA A CA 1
ATOM 645 C C . ALA A 1 80 ? -0.654 8.229 -0.862 1.00 98.00 80 ALA A C 1
ATOM 647 O O . ALA A 1 80 ? -1.052 7.798 0.217 1.00 98.00 80 ALA A O 1
ATOM 648 N N . GLN A 1 81 ? -1.244 9.243 -1.499 1.00 97.75 81 GLN A N 1
ATOM 649 C CA . GLN A 1 81 ? -2.426 9.946 -1.004 1.00 97.75 81 GLN A CA 1
ATOM 650 C C . GLN A 1 81 ? -3.613 8.993 -0.817 1.00 97.75 81 GLN A C 1
ATOM 652 O O . GLN A 1 81 ? -4.193 8.955 0.261 1.00 97.75 81 GLN A O 1
ATOM 657 N N . GLN A 1 82 ? -3.901 8.133 -1.800 1.00 97.81 82 GLN A N 1
ATOM 658 C CA . GLN A 1 82 ? -4.947 7.107 -1.682 1.00 97.81 82 GLN A CA 1
ATOM 659 C C . GLN A 1 82 ? -4.737 6.184 -0.474 1.00 97.81 82 GLN A C 1
ATOM 661 O O . GLN A 1 82 ? -5.694 5.858 0.226 1.00 97.81 82 GLN A O 1
ATOM 666 N N . ILE A 1 83 ? -3.494 5.765 -0.214 1.00 98.12 83 ILE A N 1
ATOM 667 C CA . ILE A 1 83 ? -3.163 4.913 0.936 1.00 98.12 83 ILE A CA 1
ATOM 668 C C . ILE A 1 83 ? -3.366 5.668 2.252 1.00 98.12 83 ILE A C 1
ATOM 670 O O . ILE A 1 83 ? -3.960 5.120 3.180 1.00 98.12 83 ILE A O 1
ATOM 674 N N . VAL A 1 84 ? -2.881 6.908 2.340 1.00 97.81 84 VAL A N 1
ATOM 675 C CA . VAL A 1 84 ? -3.013 7.748 3.538 1.00 97.81 84 VAL A CA 1
ATOM 676 C C . VAL A 1 84 ? -4.481 8.030 3.844 1.00 97.81 84 VAL A C 1
ATOM 678 O O . VAL A 1 84 ? -4.925 7.761 4.961 1.00 97.81 84 VAL A O 1
ATOM 681 N N . ASP A 1 85 ? -5.246 8.480 2.850 1.00 96.94 85 ASP A N 1
ATOM 682 C CA . ASP A 1 85 ? -6.673 8.776 2.991 1.00 96.94 85 ASP A CA 1
ATOM 683 C C . ASP A 1 85 ? -7.450 7.540 3.431 1.00 96.94 85 ASP A C 1
ATOM 685 O O . ASP A 1 85 ? -8.274 7.609 4.342 1.00 96.94 85 ASP A O 1
ATOM 689 N N . PHE A 1 86 ? -7.153 6.384 2.832 1.00 97.50 86 PHE A N 1
ATOM 690 C CA . PHE A 1 86 ? -7.770 5.122 3.219 1.00 97.50 86 PHE A CA 1
ATOM 691 C C . PHE A 1 86 ? -7.447 4.752 4.671 1.00 97.50 86 PHE A C 1
ATOM 693 O O . PHE A 1 86 ? -8.350 4.368 5.414 1.00 97.50 86 PHE A O 1
ATOM 700 N N . ILE A 1 87 ? -6.189 4.901 5.104 1.00 96.38 87 ILE A N 1
ATOM 701 C CA . ILE A 1 87 ? -5.789 4.631 6.490 1.00 96.38 87 ILE A CA 1
ATOM 702 C C . ILE A 1 87 ? -6.538 5.550 7.461 1.00 96.38 87 ILE A C 1
ATOM 704 O O . ILE A 1 87 ? -7.140 5.068 8.420 1.00 96.38 87 ILE A O 1
ATOM 708 N N . MET A 1 88 ? -6.540 6.857 7.203 1.00 94.88 88 MET A N 1
ATOM 709 C CA . MET A 1 88 ? -7.183 7.847 8.070 1.00 94.88 88 MET A CA 1
ATOM 710 C C . MET A 1 88 ? -8.697 7.632 8.142 1.00 94.88 88 MET A C 1
ATOM 712 O O . MET A 1 88 ? -9.274 7.588 9.231 1.00 94.88 88 MET A O 1
ATOM 716 N N . ASP A 1 89 ? -9.345 7.432 6.994 1.00 95.56 89 ASP A N 1
ATOM 717 C CA . ASP A 1 89 ? -10.783 7.195 6.912 1.00 95.56 89 ASP A CA 1
ATOM 718 C C . ASP A 1 89 ? -11.189 5.901 7.636 1.00 95.56 89 ASP A C 1
ATOM 720 O O . ASP A 1 89 ? -12.133 5.909 8.429 1.00 95.56 89 ASP A O 1
ATOM 724 N N . ARG A 1 90 ? -10.468 4.792 7.426 1.00 95.69 90 ARG A N 1
ATOM 725 C CA . ARG A 1 90 ? -10.772 3.512 8.088 1.00 95.69 90 ARG A CA 1
ATOM 726 C C . ARG A 1 90 ? -10.476 3.543 9.584 1.00 95.69 90 ARG A C 1
ATOM 728 O O . ARG A 1 90 ? -11.287 3.043 10.363 1.00 95.69 90 ARG A O 1
ATOM 735 N N . TYR A 1 91 ? -9.384 4.180 9.997 1.00 93.75 91 TYR A N 1
ATOM 736 C CA . TYR A 1 91 ? -9.086 4.392 11.411 1.00 93.75 91 TYR A CA 1
ATOM 737 C C . TYR A 1 91 ? -10.189 5.207 12.101 1.00 93.75 91 TYR A C 1
ATOM 739 O O . TYR A 1 91 ? -10.690 4.796 13.145 1.00 93.75 91 TYR A O 1
ATOM 747 N N . SER A 1 92 ? -10.661 6.296 11.477 1.00 93.06 92 SER A N 1
ATOM 748 C CA . SER A 1 92 ? -11.760 7.119 12.017 1.00 93.06 92 SER A CA 1
ATOM 749 C C . SER A 1 92 ? -13.078 6.350 12.205 1.00 93.06 92 SER A C 1
ATOM 751 O O . SER A 1 92 ? -13.913 6.731 13.024 1.00 93.06 92 SER A O 1
ATOM 753 N N . LYS A 1 93 ? -13.252 5.240 11.475 1.00 94.25 93 LYS A N 1
ATOM 754 C CA . LYS A 1 93 ? -14.405 4.329 11.557 1.00 94.25 93 LYS A CA 1
ATOM 755 C C . LYS A 1 93 ? -14.196 3.167 12.532 1.00 94.25 93 LYS A C 1
ATOM 757 O O . LYS A 1 93 ? -15.053 2.291 12.607 1.00 94.25 93 LYS A O 1
ATOM 762 N N . GLY A 1 94 ? -13.095 3.169 13.285 1.00 92.56 94 GLY A N 1
ATOM 763 C CA . GLY A 1 94 ? -12.820 2.199 14.342 1.00 92.56 94 GLY A CA 1
ATOM 764 C C . GLY A 1 94 ? -12.207 0.886 13.859 1.00 92.56 94 GLY A C 1
ATOM 765 O O . GLY A 1 94 ? -12.395 -0.128 14.519 1.00 92.56 94 GLY A O 1
ATOM 766 N N . VAL A 1 95 ? -11.507 0.870 12.718 1.00 93.62 95 VAL A N 1
ATOM 767 C CA . VAL A 1 95 ? -10.761 -0.325 12.291 1.00 93.62 95 VAL A CA 1
ATOM 768 C C . VAL A 1 95 ? -9.556 -0.568 13.200 1.00 93.62 95 VAL A C 1
ATOM 770 O O . VAL A 1 95 ? -8.657 0.268 13.301 1.00 93.62 95 VAL A O 1
ATOM 773 N N . GLU A 1 96 ? -9.493 -1.766 13.773 1.00 90.31 96 GLU A N 1
ATOM 774 C CA . GLU A 1 96 ? -8.399 -2.216 14.639 1.00 90.31 96 GLU A CA 1
ATOM 775 C C . GLU A 1 96 ? -7.464 -3.208 13.932 1.00 90.31 96 GLU A C 1
ATOM 777 O O . GLU A 1 96 ? -6.269 -3.255 14.228 1.00 90.31 96 GLU A O 1
ATOM 782 N N . ASN A 1 97 ? -7.978 -3.995 12.977 1.00 91.94 97 ASN A N 1
ATOM 783 C CA . ASN A 1 97 ? -7.210 -5.056 12.321 1.00 91.94 97 ASN A CA 1
ATOM 784 C C . ASN A 1 97 ? -6.786 -4.654 10.907 1.00 91.94 97 ASN A C 1
ATOM 786 O O . ASN A 1 97 ? -7.616 -4.467 10.016 1.00 91.94 97 ASN A O 1
ATOM 790 N N . TRP A 1 98 ? -5.476 -4.582 10.683 1.00 92.88 98 TRP A N 1
ATOM 791 C CA . TRP A 1 98 ? -4.897 -4.148 9.415 1.00 92.88 98 TRP A CA 1
ATOM 792 C C . TRP A 1 98 ? -4.146 -5.281 8.729 1.00 92.88 98 TRP A C 1
ATOM 794 O O . TRP A 1 98 ? -3.237 -5.884 9.300 1.00 92.88 98 TRP A O 1
ATOM 804 N N . TYR A 1 99 ? -4.492 -5.528 7.469 1.00 92.81 99 TYR A N 1
ATOM 805 C CA . TYR A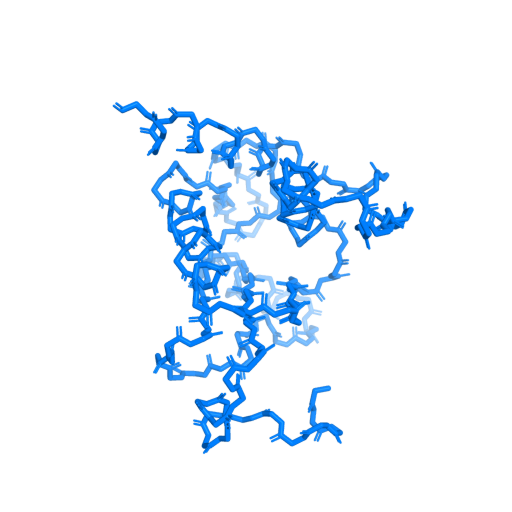 1 99 ? -3.860 -6.543 6.634 1.00 92.81 99 TYR A CA 1
ATOM 806 C C . TYR A 1 99 ? -3.260 -5.881 5.402 1.00 92.81 99 TYR A C 1
ATOM 808 O O . TYR A 1 99 ? -3.947 -5.570 4.433 1.00 92.81 99 TYR A O 1
ATOM 816 N N . ILE A 1 100 ? -1.952 -5.662 5.445 1.00 92.31 100 ILE A N 1
ATOM 817 C CA . ILE A 1 100 ? -1.208 -5.026 4.361 1.00 92.31 100 ILE A CA 1
ATOM 818 C C . ILE A 1 100 ? -0.330 -6.084 3.719 1.00 92.31 100 ILE A C 1
ATOM 820 O O . ILE A 1 100 ? 0.485 -6.713 4.398 1.00 92.31 100 ILE A O 1
ATOM 824 N N . HIS A 1 101 ? -0.453 -6.261 2.410 1.00 89.44 101 HIS A N 1
ATOM 825 C CA . HIS A 1 101 ? 0.397 -7.197 1.697 1.00 89.44 101 HIS A CA 1
ATOM 826 C C . HIS A 1 101 ? 0.918 -6.637 0.388 1.00 89.44 101 HIS A C 1
ATOM 828 O O . HIS A 1 101 ? 0.309 -5.804 -0.275 1.00 89.44 101 HIS A O 1
ATOM 834 N N . CYS A 1 102 ? 2.067 -7.174 0.018 1.00 89.62 102 CYS A N 1
ATOM 835 C CA . CYS A 1 102 ? 2.531 -7.230 -1.350 1.00 89.62 102 CYS A CA 1
ATOM 836 C C . CYS A 1 102 ? 2.912 -8.682 -1.637 1.00 89.62 102 CYS A C 1
ATOM 838 O O . CYS A 1 102 ? 2.916 -9.512 -0.723 1.00 89.62 102 CYS A O 1
ATOM 840 N N . ARG A 1 103 ? 3.300 -8.994 -2.872 1.00 83.56 103 ARG A N 1
ATOM 841 C CA . ARG A 1 103 ? 3.663 -10.363 -3.267 1.00 83.56 103 ARG A CA 1
ATOM 842 C C . ARG A 1 103 ? 4.627 -11.080 -2.309 1.00 83.56 103 ARG A C 1
ATOM 844 O O . ARG A 1 103 ? 4.374 -12.209 -1.916 1.00 83.56 103 ARG A O 1
ATOM 851 N N . ALA A 1 104 ? 5.723 -10.429 -1.914 1.00 79.75 104 ALA A N 1
ATOM 852 C CA . ALA A 1 104 ? 6.734 -11.023 -1.029 1.00 79.75 104 ALA A CA 1
ATOM 853 C C . ALA A 1 104 ? 6.539 -10.683 0.462 1.00 79.75 104 ALA A C 1
ATOM 855 O O . ALA A 1 104 ? 7.305 -11.167 1.294 1.00 79.75 104 ALA A O 1
ATOM 856 N N . GLY A 1 105 ? 5.586 -9.803 0.792 1.00 75.38 105 GLY A N 1
ATOM 857 C CA . GLY A 1 105 ? 5.306 -9.357 2.162 1.00 75.38 105 GLY A CA 1
ATOM 858 C C . GLY A 1 105 ? 6.468 -8.659 2.884 1.00 75.38 105 GLY A C 1
ATOM 859 O O . GLY A 1 105 ? 6.542 -8.737 4.105 1.00 75.38 105 GLY A O 1
ATOM 860 N N . ARG A 1 106 ? 7.417 -8.042 2.162 1.00 81.50 106 ARG A N 1
ATOM 861 C CA . ARG A 1 106 ? 8.701 -7.590 2.746 1.00 81.50 106 ARG A CA 1
ATOM 862 C C . ARG A 1 106 ? 9.060 -6.126 2.547 1.00 81.50 106 ARG A C 1
ATOM 864 O O . ARG A 1 106 ? 9.642 -5.559 3.454 1.00 81.50 106 ARG A O 1
ATOM 871 N N . SER A 1 107 ? 8.779 -5.546 1.382 1.00 90.25 107 SER A N 1
ATOM 872 C CA . SER A 1 107 ? 9.340 -4.238 1.013 1.00 90.25 107 SER A CA 1
ATOM 873 C C . SER A 1 107 ? 8.280 -3.144 0.935 1.00 90.25 107 SER A C 1
ATOM 875 O O . SER A 1 107 ? 8.149 -2.334 1.853 1.00 90.25 107 SER A O 1
ATOM 877 N N . ARG A 1 108 ? 7.431 -3.188 -0.097 1.00 93.50 108 ARG A N 1
ATOM 878 C CA . ARG A 1 108 ? 6.292 -2.267 -0.270 1.00 93.50 108 ARG A CA 1
ATOM 879 C C . ARG A 1 108 ? 5.314 -2.304 0.912 1.00 93.50 108 ARG A C 1
ATOM 881 O O . ARG A 1 108 ? 4.992 -1.269 1.484 1.00 93.50 108 ARG A O 1
ATOM 888 N N . SER A 1 109 ? 4.897 -3.502 1.329 1.00 91.94 109 SER A N 1
ATOM 889 C CA . SER A 1 109 ? 3.984 -3.672 2.467 1.00 91.94 109 SER A CA 1
ATOM 890 C C . SER A 1 109 ? 4.615 -3.289 3.805 1.00 91.94 109 SER A C 1
ATOM 892 O O . SER A 1 109 ? 3.909 -2.790 4.676 1.00 91.94 109 SER A O 1
ATOM 894 N N . ALA A 1 110 ? 5.930 -3.483 3.971 1.00 91.75 110 ALA A N 1
ATOM 895 C CA . ALA A 1 110 ? 6.640 -3.036 5.167 1.00 91.75 110 ALA A CA 1
ATOM 896 C C . ALA A 1 110 ? 6.642 -1.508 5.262 1.00 91.75 110 ALA A C 1
ATOM 898 O O . ALA A 1 110 ? 6.326 -0.980 6.320 1.00 91.75 110 ALA A O 1
ATOM 899 N N . ALA A 1 111 ? 6.874 -0.798 4.154 1.00 93.62 111 ALA A N 1
ATOM 900 C CA . ALA A 1 111 ? 6.793 0.661 4.125 1.00 93.62 111 ALA A CA 1
ATOM 901 C C . ALA A 1 111 ? 5.409 1.184 4.551 1.00 93.62 111 ALA A C 1
ATOM 903 O O . ALA A 1 111 ? 5.316 2.059 5.413 1.00 93.62 111 ALA A O 1
ATOM 904 N N . CYS A 1 112 ? 4.331 0.605 4.012 1.00 94.56 112 CYS A N 1
ATOM 905 C CA . CYS A 1 112 ? 2.962 0.941 4.414 1.00 94.56 112 CYS A CA 1
ATOM 906 C C . CYS A 1 112 ? 2.685 0.600 5.889 1.00 94.56 112 CYS A C 1
ATOM 908 O O . CYS A 1 112 ? 2.089 1.404 6.601 1.00 94.56 112 CYS A O 1
ATOM 910 N N . GLY A 1 113 ? 3.150 -0.557 6.373 1.00 92.62 113 GLY A N 1
ATOM 911 C CA . GLY A 1 113 ? 3.028 -0.943 7.782 1.00 92.62 113 GLY A CA 1
ATOM 912 C C . GLY A 1 113 ? 3.806 -0.023 8.725 1.00 92.62 113 GLY A C 1
ATOM 913 O O . GLY A 1 113 ? 3.304 0.335 9.787 1.00 92.62 113 GLY A O 1
ATOM 914 N N . GLN A 1 114 ? 5.001 0.417 8.324 1.00 92.25 114 GLN A N 1
ATOM 915 C CA . GLN A 1 114 ? 5.811 1.369 9.081 1.00 92.25 114 GLN A CA 1
ATOM 916 C C . GLN A 1 114 ? 5.111 2.720 9.205 1.00 92.25 114 GLN A C 1
ATOM 918 O O . GLN A 1 114 ? 5.062 3.285 10.297 1.00 92.25 114 GLN A O 1
ATOM 923 N N . PHE A 1 115 ? 4.555 3.216 8.097 1.00 94.19 115 PHE A N 1
ATOM 924 C CA . PHE A 1 115 ? 3.751 4.431 8.101 1.00 94.19 115 PHE A CA 1
ATOM 925 C C . PHE A 1 115 ? 2.540 4.290 9.033 1.00 94.19 115 PHE A C 1
ATOM 927 O O . PHE A 1 115 ? 2.359 5.129 9.911 1.00 94.19 115 PHE A O 1
ATOM 934 N N . LEU A 1 116 ? 1.764 3.207 8.903 1.00 93.50 116 LEU A N 1
ATOM 935 C CA . LEU A 1 116 ? 0.591 2.949 9.742 1.00 93.50 116 LEU A CA 1
ATOM 936 C C . LEU A 1 116 ? 0.947 2.923 11.235 1.00 93.50 116 LEU A C 1
ATOM 938 O O . LEU A 1 116 ? 0.283 3.581 12.028 1.00 93.50 116 LEU A O 1
ATOM 942 N N . ILE A 1 117 ? 2.008 2.213 11.628 1.00 91.25 117 ILE A N 1
ATOM 943 C CA . ILE A 1 117 ? 2.471 2.180 13.025 1.00 91.25 117 ILE A CA 1
ATOM 944 C C . ILE A 1 117 ? 2.826 3.589 13.511 1.00 91.25 117 ILE A C 1
ATOM 946 O O . ILE A 1 117 ? 2.423 3.978 14.605 1.00 91.25 117 ILE A O 1
ATOM 950 N N . GLY A 1 118 ? 3.556 4.363 12.702 1.00 91.06 118 GLY A N 1
ATOM 951 C CA . GLY A 1 118 ? 3.899 5.749 13.027 1.00 91.06 118 GLY A CA 1
ATOM 952 C C . GLY A 1 118 ? 2.675 6.660 13.154 1.00 91.06 118 GLY A C 1
ATOM 953 O O . GLY A 1 118 ? 2.643 7.522 14.028 1.00 91.06 118 GLY A O 1
ATOM 954 N N . TYR A 1 119 ? 1.651 6.450 12.324 1.00 90.06 119 TYR A N 1
ATOM 955 C CA . TYR A 1 119 ? 0.372 7.148 12.419 1.00 90.06 119 TYR A CA 1
ATOM 956 C C . TYR A 1 119 ? -0.373 6.793 13.713 1.00 90.06 119 TYR A C 1
ATOM 958 O O . TYR A 1 119 ? -0.704 7.680 14.494 1.00 90.06 119 TYR A O 1
ATOM 966 N N . LEU A 1 120 ? -0.565 5.501 13.997 1.00 88.81 120 LEU A N 1
ATOM 967 C CA . LEU A 1 120 ? -1.307 5.028 15.172 1.00 88.81 120 LEU A CA 1
ATOM 968 C C . LEU A 1 120 ? -0.640 5.422 16.500 1.00 88.81 120 LEU A C 1
ATOM 970 O O . LEU A 1 120 ? -1.335 5.77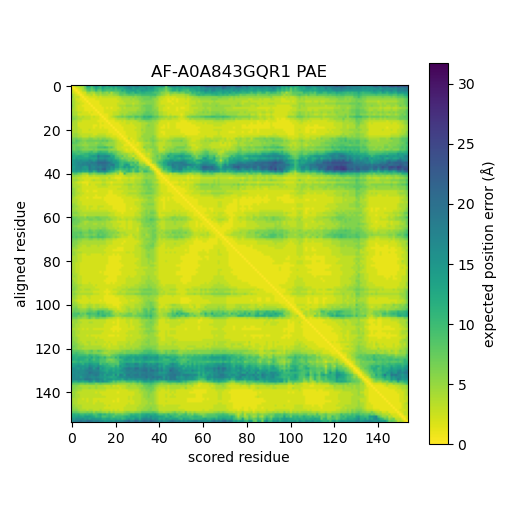3 17.452 1.00 88.81 120 LEU A O 1
ATOM 974 N N . LYS A 1 121 ? 0.699 5.444 16.550 1.00 89.50 121 LYS A N 1
ATOM 975 C CA . LYS A 1 121 ? 1.477 5.884 17.723 1.00 89.50 121 LYS A CA 1
ATOM 976 C C . LYS A 1 121 ? 1.251 7.347 18.120 1.00 89.50 121 LYS A C 1
ATOM 978 O O . LYS A 1 121 ? 1.634 7.739 19.214 1.00 89.50 121 LYS A O 1
ATOM 983 N N . GLN A 1 122 ? 0.630 8.159 17.264 1.00 87.44 122 GLN A N 1
ATOM 984 C CA . GLN A 1 122 ? 0.215 9.519 17.631 1.00 87.44 122 GLN A CA 1
ATOM 985 C C . GLN A 1 122 ? -1.024 9.527 18.541 1.00 87.44 122 GLN A C 1
ATOM 987 O O . GLN A 1 122 ? -1.302 10.541 19.178 1.00 87.44 122 GLN A O 1
ATOM 992 N N . PHE A 1 123 ? -1.766 8.417 18.604 1.00 86.88 123 PHE A N 1
ATOM 993 C CA . PHE A 1 123 ? -3.050 8.322 19.302 1.00 86.88 123 PHE A CA 1
ATOM 994 C C . PHE A 1 123 ? -3.068 7.275 20.420 1.00 86.88 123 PHE A C 1
ATOM 996 O O . PHE A 1 123 ? -3.902 7.370 21.318 1.00 86.88 123 PHE A O 1
ATOM 1003 N N . THR A 1 124 ? -2.186 6.273 20.373 1.00 81.75 124 THR A N 1
ATOM 1004 C CA . THR A 1 124 ? -2.097 5.223 21.395 1.00 81.75 124 THR A CA 1
ATOM 1005 C C . THR A 1 124 ? -0.687 4.636 21.500 1.00 81.75 124 THR A C 1
ATOM 1007 O O . THR A 1 124 ? -0.002 4.452 20.493 1.00 81.75 124 THR A O 1
ATOM 1010 N N . ASP A 1 125 ? -0.272 4.296 22.723 1.00 80.06 125 ASP A N 1
ATOM 1011 C CA . ASP A 1 125 ? 1.000 3.621 23.015 1.00 80.06 125 ASP A CA 1
ATOM 1012 C C . ASP A 1 125 ? 0.917 2.088 22.853 1.00 80.06 125 ASP A C 1
ATOM 1014 O O . ASP A 1 125 ? 1.941 1.403 22.859 1.00 80.06 125 ASP A O 1
ATOM 1018 N N . ASP A 1 126 ? -0.283 1.534 22.641 1.00 80.44 126 ASP A N 1
ATOM 1019 C CA . ASP A 1 126 ? -0.528 0.085 22.542 1.00 80.44 126 ASP A CA 1
ATOM 1020 C C . ASP A 1 126 ? -0.147 -0.518 21.172 1.00 80.44 126 ASP A C 1
ATOM 1022 O O . ASP A 1 126 ? -0.470 -1.668 20.852 1.00 80.44 126 ASP A O 1
ATOM 1026 N N . VAL A 1 127 ? 0.580 0.234 20.342 1.00 79.06 127 VAL A N 1
ATOM 1027 C CA . VAL A 1 127 ? 1.061 -0.218 19.032 1.00 79.06 127 VAL A CA 1
ATOM 1028 C C . VAL A 1 127 ? 2.403 -0.924 19.188 1.00 79.06 127 VAL A C 1
ATOM 1030 O O . VAL A 1 127 ? 3.447 -0.299 19.396 1.00 79.06 127 VAL A O 1
ATOM 1033 N N . LYS A 1 128 ? 2.400 -2.249 19.028 1.00 73.38 128 LYS A N 1
ATOM 1034 C CA . LYS A 1 128 ? 3.635 -3.041 19.020 1.00 73.38 128 LYS A CA 1
ATOM 1035 C C . LYS A 1 128 ? 4.414 -2.801 17.732 1.00 73.38 128 LYS A C 1
ATOM 1037 O O . LYS A 1 128 ? 3.872 -2.931 16.635 1.00 73.38 128 LYS A O 1
ATOM 1042 N N . ASP A 1 129 ? 5.706 -2.516 17.871 1.00 67.88 129 ASP A N 1
ATOM 1043 C CA . ASP A 1 129 ? 6.619 -2.578 16.735 1.00 67.88 129 ASP A CA 1
ATOM 1044 C C . ASP A 1 129 ? 6.693 -4.013 16.210 1.00 67.88 129 ASP A C 1
ATOM 1046 O O . ASP A 1 129 ? 6.715 -4.981 16.972 1.00 67.88 129 ASP A O 1
ATOM 1050 N N . ASN A 1 130 ? 6.750 -4.144 14.889 1.00 67.19 130 ASN A N 1
ATOM 1051 C CA . ASN A 1 130 ? 7.045 -5.406 14.236 1.00 67.19 130 ASN A CA 1
ATOM 1052 C C . ASN A 1 130 ? 8.455 -5.315 13.646 1.00 67.19 130 ASN A C 1
ATOM 1054 O O . ASN A 1 130 ? 8.667 -4.629 12.646 1.00 67.19 130 ASN A O 1
ATOM 1058 N N . ASP A 1 131 ? 9.420 -5.993 14.270 1.00 59.50 131 ASP A N 1
ATOM 1059 C CA . ASP A 1 131 ? 10.837 -5.939 13.881 1.00 59.50 131 ASP A CA 1
ATOM 1060 C C . ASP A 1 131 ? 11.086 -6.368 12.424 1.00 59.50 131 ASP A C 1
ATOM 1062 O O . ASP A 1 131 ? 12.052 -5.918 11.809 1.00 59.50 131 ASP A O 1
ATOM 1066 N N . PHE A 1 132 ? 10.177 -7.143 11.815 1.00 56.56 132 PHE A N 1
ATOM 1067 C CA . PHE A 1 132 ? 10.249 -7.499 10.392 1.00 56.56 132 PHE A CA 1
ATOM 1068 C C . PHE A 1 132 ? 10.142 -6.297 9.445 1.00 56.56 132 PHE A C 1
ATOM 1070 O O . PHE A 1 132 ? 10.532 -6.405 8.282 1.00 56.56 132 PHE A O 1
ATOM 1077 N N . ILE A 1 133 ? 9.615 -5.167 9.919 1.00 64.06 133 ILE A N 1
ATOM 1078 C CA . ILE A 1 133 ? 9.367 -3.982 9.099 1.00 64.06 133 ILE A CA 1
ATOM 1079 C C . ILE A 1 133 ? 10.659 -3.190 8.841 1.00 64.06 133 ILE A C 1
ATOM 1081 O O . ILE A 1 133 ? 10.823 -2.645 7.758 1.00 64.06 133 ILE A O 1
ATOM 1085 N N . LYS A 1 134 ? 11.613 -3.145 9.779 1.00 61.16 134 LYS A N 1
ATOM 1086 C CA . LYS A 1 134 ? 12.709 -2.154 9.730 1.00 61.16 134 LYS A CA 1
ATOM 1087 C C . LYS A 1 134 ? 13.774 -2.419 8.656 1.00 61.16 134 LYS A C 1
ATOM 1089 O O . LYS A 1 134 ? 14.265 -1.467 8.061 1.00 61.16 134 LYS A O 1
ATOM 1094 N N . ASP A 1 135 ? 14.103 -3.677 8.365 1.00 66.19 135 ASP A N 1
ATOM 1095 C CA . ASP A 1 135 ? 15.271 -4.014 7.526 1.00 66.19 135 ASP A CA 1
ATOM 1096 C C . ASP A 1 135 ? 15.000 -4.061 6.015 1.00 66.19 135 ASP A C 1
ATOM 1098 O O . ASP A 1 135 ? 15.935 -4.177 5.221 1.00 66.19 135 ASP A O 1
ATOM 1102 N N . LYS A 1 136 ? 13.732 -4.027 5.586 1.00 75.69 136 LYS A N 1
ATOM 1103 C CA . LYS A 1 136 ? 13.369 -4.237 4.171 1.00 75.69 136 LYS A CA 1
ATOM 1104 C C . LYS A 1 136 ? 12.444 -3.182 3.588 1.00 75.69 136 LYS A C 1
ATOM 1106 O O . LYS A 1 136 ? 12.058 -3.322 2.436 1.00 75.69 136 LYS A O 1
ATOM 1111 N N . THR A 1 137 ? 12.120 -2.136 4.343 1.00 87.75 137 THR A N 1
ATOM 1112 C CA . THR A 1 137 ? 11.238 -1.053 3.901 1.00 87.75 137 THR A CA 1
ATOM 1113 C C . THR A 1 137 ? 11.721 -0.403 2.606 1.00 87.75 137 THR A C 1
ATOM 1115 O O . THR A 1 137 ? 12.850 0.080 2.513 1.00 87.75 137 THR A O 1
ATOM 1118 N N . ASN A 1 138 ? 10.817 -0.306 1.630 1.00 92.62 138 ASN A N 1
ATOM 1119 C CA . ASN A 1 138 ? 11.033 0.534 0.461 1.00 92.62 138 ASN A CA 1
ATOM 1120 C C . ASN A 1 138 ? 11.022 2.017 0.883 1.00 92.62 138 ASN A C 1
ATOM 1122 O O . ASN A 1 138 ? 9.986 2.562 1.277 1.00 92.62 138 ASN A O 1
ATOM 1126 N N . SER A 1 139 ? 12.182 2.669 0.805 1.00 93.12 139 SER A N 1
ATOM 1127 C CA . SER A 1 139 ? 12.364 4.051 1.261 1.00 93.12 139 SER A CA 1
ATOM 1128 C C . SER A 1 139 ? 11.581 5.070 0.432 1.00 93.12 139 SER A C 1
ATOM 1130 O O . SER A 1 139 ? 11.103 6.054 0.995 1.00 93.12 139 SER A O 1
ATOM 1132 N N . LEU A 1 140 ? 11.398 4.834 -0.873 1.00 95.56 140 LEU A N 1
ATOM 1133 C CA . LEU A 1 140 ? 10.594 5.703 -1.733 1.00 95.56 140 LEU A CA 1
ATOM 1134 C C . LEU A 1 140 ? 9.123 5.666 -1.311 1.00 95.56 140 LEU A C 1
ATOM 1136 O O . LEU A 1 140 ? 8.503 6.719 -1.178 1.00 95.56 140 LEU A O 1
ATOM 1140 N N . VAL A 1 141 ? 8.588 4.469 -1.052 1.00 96.62 141 VAL A N 1
ATOM 1141 C CA . VAL A 1 141 ? 7.205 4.289 -0.581 1.00 96.62 141 VAL A CA 1
ATOM 1142 C C . VAL A 1 141 ? 6.993 5.018 0.738 1.00 96.62 141 VAL A C 1
ATOM 1144 O O . VAL A 1 141 ? 6.093 5.848 0.835 1.00 96.62 141 VAL A O 1
ATOM 1147 N N . LEU A 1 142 ? 7.852 4.773 1.732 1.00 95.50 142 LEU A N 1
ATOM 1148 C CA . LEU A 1 142 ? 7.727 5.431 3.032 1.00 95.50 142 LEU A CA 1
ATOM 1149 C C . LEU A 1 142 ? 7.825 6.957 2.906 1.00 95.50 142 LEU A C 1
ATOM 1151 O O . LEU A 1 142 ? 7.019 7.672 3.498 1.00 95.50 142 LEU A O 1
ATOM 1155 N N . LYS A 1 143 ? 8.774 7.459 2.108 1.00 96.12 143 LYS A N 1
ATOM 1156 C CA . LYS A 1 143 ? 8.933 8.894 1.859 1.00 96.12 143 LYS A CA 1
ATOM 1157 C C . LYS A 1 143 ? 7.655 9.510 1.283 1.00 96.12 143 LYS A C 1
ATOM 1159 O O . LYS A 1 143 ? 7.185 10.504 1.825 1.00 96.12 143 LYS A O 1
ATOM 1164 N N . LYS A 1 144 ? 7.070 8.915 0.237 1.00 97.56 144 LYS A N 1
ATOM 1165 C CA . LYS A 1 144 ? 5.855 9.461 -0.390 1.00 97.56 144 LYS A CA 1
ATOM 1166 C C . LYS A 1 144 ? 4.630 9.391 0.517 1.00 97.56 144 LYS A C 1
ATOM 1168 O O . LYS A 1 144 ? 3.821 10.309 0.488 1.00 97.56 144 LYS A O 1
ATOM 1173 N N . LEU A 1 145 ? 4.506 8.354 1.348 1.00 97.44 145 LEU A N 1
ATOM 1174 C CA . LEU A 1 145 ? 3.436 8.273 2.351 1.00 97.44 145 LEU A CA 1
ATOM 1175 C C . LEU A 1 145 ? 3.539 9.404 3.383 1.00 97.44 145 LEU A C 1
ATOM 1177 O O . LEU A 1 145 ? 2.537 10.030 3.712 1.00 97.44 145 LEU A O 1
ATOM 1181 N N . LEU A 1 146 ? 4.751 9.710 3.855 1.00 96.00 146 LEU A N 1
ATOM 1182 C CA . LEU A 1 146 ? 4.980 10.832 4.771 1.00 96.00 146 LEU A CA 1
ATOM 1183 C C . LEU A 1 146 ? 4.718 12.189 4.100 1.00 96.00 146 LEU A C 1
ATOM 1185 O O . LEU A 1 146 ? 4.141 13.077 4.724 1.00 96.00 146 LEU A O 1
ATOM 1189 N N . GLU A 1 147 ? 5.112 12.353 2.835 1.00 95.94 147 GLU A N 1
ATOM 1190 C CA . GLU A 1 147 ? 4.807 13.554 2.046 1.00 95.94 147 GLU A CA 1
ATOM 1191 C C . GLU A 1 147 ? 3.292 13.752 1.881 1.00 95.94 147 GLU A C 1
ATOM 1193 O O . GLU A 1 147 ? 2.791 14.835 2.177 1.00 95.94 147 GLU A O 1
ATOM 1198 N N . ALA A 1 148 ? 2.559 12.705 1.490 1.00 96.19 148 ALA A N 1
ATOM 1199 C CA . ALA A 1 148 ? 1.102 12.738 1.349 1.00 96.19 148 ALA A CA 1
ATOM 1200 C C . ALA A 1 148 ? 0.388 13.047 2.679 1.00 96.19 148 ALA A C 1
ATOM 1202 O O . ALA A 1 148 ? -0.533 13.865 2.727 1.00 96.19 148 ALA A O 1
ATOM 1203 N N . TYR A 1 149 ? 0.851 12.467 3.789 1.00 94.38 149 TYR A N 1
ATOM 1204 C CA . TYR A 1 149 ? 0.303 12.761 5.115 1.00 94.38 149 TYR A CA 1
ATOM 1205 C C . TYR A 1 149 ? 0.444 14.235 5.500 1.00 94.38 149 TYR A C 1
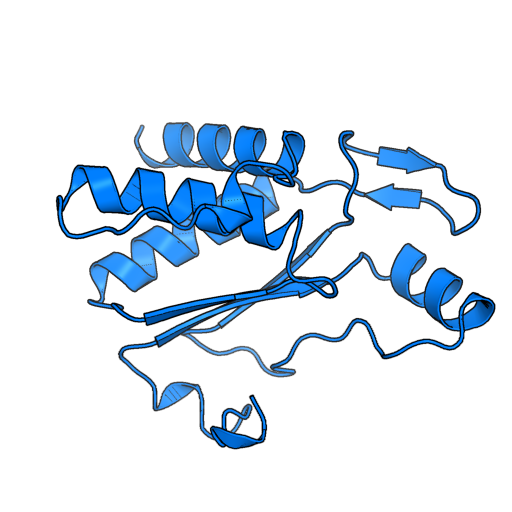ATOM 1207 O O . TYR A 1 149 ? -0.521 14.847 5.951 1.00 94.38 149 TYR A O 1
ATOM 1215 N N . ASN A 1 150 ? 1.608 14.839 5.252 1.00 90.44 150 ASN A N 1
ATOM 1216 C CA . ASN A 1 150 ? 1.822 16.253 5.561 1.00 90.44 150 ASN A CA 1
ATOM 1217 C C . ASN A 1 150 ? 0.896 17.181 4.762 1.00 90.44 150 ASN A C 1
ATOM 1219 O O . ASN A 1 150 ? 0.470 18.199 5.297 1.00 90.44 150 ASN A O 1
ATOM 1223 N N . VAL A 1 151 ? 0.570 16.828 3.514 1.00 83.25 151 VAL A N 1
ATOM 1224 C CA . VAL A 1 151 ? -0.395 17.574 2.685 1.00 83.25 151 VAL A CA 1
ATOM 1225 C C . VAL A 1 151 ? -1.829 17.390 3.190 1.00 83.25 151 VAL A C 1
ATOM 1227 O O . VAL A 1 151 ? -2.622 18.322 3.152 1.00 83.25 151 VAL A O 1
ATOM 1230 N N . SER A 1 152 ? -2.164 16.205 3.698 1.00 77.31 152 SER A N 1
ATOM 1231 C CA . SER A 1 152 ? -3.511 15.887 4.201 1.00 77.31 152 SER A CA 1
ATOM 1232 C C . SER A 1 152 ? -3.853 16.600 5.514 1.00 77.31 152 SER A C 1
ATOM 1234 O O . SER A 1 152 ? -5.024 16.744 5.859 1.00 77.31 152 SER A O 1
ATOM 1236 N N . CYS A 1 153 ? -2.833 17.006 6.274 1.00 73.31 153 CYS A N 1
ATOM 1237 C CA . CYS A 1 153 ? -2.981 17.674 7.567 1.00 73.31 153 CYS A CA 1
ATOM 1238 C C . CYS A 1 153 ? -2.912 19.211 7.500 1.00 73.31 153 CYS A C 1
ATOM 1240 O O . CYS A 1 153 ? -3.067 19.851 8.542 1.00 73.31 153 CYS A O 1
ATOM 1242 N N . THR A 1 154 ? -2.659 19.793 6.323 1.00 56.12 154 THR A N 1
ATOM 1243 C CA . THR A 1 154 ? -2.702 21.249 6.074 1.00 56.12 154 THR A CA 1
ATOM 1244 C C . THR A 1 154 ? -4.049 21.692 5.535 1.00 56.12 154 THR A C 1
ATOM 1246 O O . THR A 1 154 ? -4.554 22.726 6.028 1.00 56.12 154 THR A O 1
#

Nearest PDB structures (foldseek):
  2jjd-assembly5_E  TM=4.952E-01  e=2.014E+00  Homo sapiens
  3ibg-assembly1_B  TM=2.303E-01  e=3.635E-01  Aspergillus fumigatus
  1p8p-assembly1_A  TM=2.428E-01  e=6.437E+00  Rattus norvegicus
  7cdw-assembly1_A  TM=1.969E-01  e=4.460E+00  Mycobacterium tuberculosis H37Rv